Protein AF-A0A968VTI7-F1 (afdb_monomer_lite)

Radius of gyration: 11.02 Å; chains: 1; bounding box: 27×22×22 Å

Foldseek 3Di:
DPDDDQQDDDPDPVVLVVQLVVCVVVVNVVSNVSSDDPDPVDDDDDD

Secondary structure (DSSP, 8-state):
----PPPP--SSHHHHHHHHHHHHHHT-HHHHHTTS---TT------

Sequence (47 aa):
MPKARTPPIYTTPQDAAAAFYQAFEARDLDAMMATWADDEEVVCVHP

Structure (mmCIF, N/CA/C/O backbone):
data_AF-A0A968VTI7-F1
#
_entry.id   AF-A0A968VTI7-F1
#
loop_
_atom_site.group_PDB
_atom_site.id
_atom_site.type_symbol
_atom_site.label_atom_id
_atom_site.label_alt_id
_atom_site.label_comp_id
_atom_site.label_asym_id
_atom_site.label_entity_id
_atom_site.label_seq_id
_atom_site.pdbx_PDB_ins_code
_atom_site.Cartn_x
_atom_site.Cartn_y
_atom_site.Cartn_z
_atom_site.occupancy
_atom_site.B_iso_or_equiv
_atom_site.auth_seq_id
_atom_site.auth_comp_id
_atom_site.auth_asym_id
_atom_site.auth_atom_id
_atom_site.pdbx_PDB_model_num
ATOM 1 N N . MET A 1 1 ? -19.256 -10.626 0.444 1.00 43.84 1 MET A N 1
ATOM 2 C CA . MET A 1 1 ? -18.116 -10.912 -0.452 1.00 43.84 1 MET A CA 1
ATOM 3 C C . MET A 1 1 ? -17.390 -9.596 -0.662 1.00 43.84 1 MET A C 1
ATOM 5 O O . MET A 1 1 ? -18.068 -8.656 -1.072 1.00 43.84 1 MET A O 1
ATOM 9 N N . PRO A 1 2 ? -16.107 -9.459 -0.289 1.00 52.94 2 PRO A N 1
ATOM 10 C CA . PRO A 1 2 ? -15.395 -8.214 -0.531 1.00 52.94 2 PRO A CA 1
ATOM 11 C C . PRO A 1 2 ? -15.302 -8.017 -2.048 1.00 52.94 2 PRO A C 1
ATOM 13 O O . PRO A 1 2 ? -14.966 -8.934 -2.795 1.00 52.94 2 PRO A O 1
ATOM 16 N N . LYS A 1 3 ? -15.729 -6.845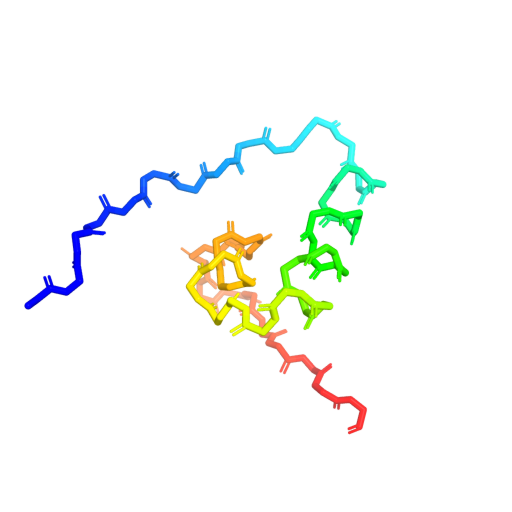 -2.513 1.00 55.91 3 LYS A N 1
ATOM 17 C CA . LYS A 1 3 ? -15.697 -6.469 -3.927 1.00 55.91 3 LYS A CA 1
ATOM 18 C C . LYS A 1 3 ? -14.231 -6.409 -4.354 1.00 55.91 3 LYS A C 1
ATOM 20 O O . LYS A 1 3 ? -13.473 -5.679 -3.719 1.00 55.91 3 LYS A O 1
ATOM 25 N N . ALA A 1 4 ? -13.850 -7.146 -5.401 1.00 54.62 4 ALA A N 1
ATOM 26 C CA . ALA A 1 4 ? -12.510 -7.056 -5.976 1.00 54.62 4 ALA A CA 1
ATOM 27 C C . ALA A 1 4 ? -12.242 -5.591 -6.352 1.00 54.62 4 ALA A C 1
ATOM 29 O O . ALA A 1 4 ? -12.890 -5.035 -7.243 1.00 54.62 4 ALA A O 1
ATOM 30 N N . ARG A 1 5 ? -11.363 -4.937 -5.594 1.00 61.78 5 ARG A N 1
ATOM 31 C CA . ARG A 1 5 ? -10.870 -3.596 -5.894 1.00 61.78 5 ARG A CA 1
ATOM 32 C C . ARG A 1 5 ? -9.616 -3.782 -6.727 1.00 61.78 5 ARG A C 1
ATOM 34 O O . ARG A 1 5 ? -8.719 -4.500 -6.304 1.00 61.78 5 ARG A O 1
ATOM 41 N N . THR A 1 6 ? -9.568 -3.162 -7.902 1.00 66.00 6 THR A N 1
ATOM 42 C CA . THR A 1 6 ? -8.327 -3.070 -8.674 1.00 66.00 6 THR A CA 1
ATOM 43 C C . THR A 1 6 ? -7.274 -2.398 -7.791 1.00 66.00 6 THR A C 1
ATOM 45 O O . THR A 1 6 ? -7.538 -1.284 -7.323 1.00 66.00 6 THR A O 1
ATOM 48 N N . PRO A 1 7 ? -6.130 -3.052 -7.529 1.00 70.62 7 PRO A N 1
ATOM 49 C CA . PRO A 1 7 ? -5.073 -2.457 -6.732 1.00 70.62 7 PRO A CA 1
ATOM 50 C C . PRO A 1 7 ? -4.581 -1.159 -7.389 1.00 70.62 7 PRO A C 1
ATOM 52 O O . PRO A 1 7 ? -4.449 -1.107 -8.618 1.00 70.62 7 PRO A O 1
ATOM 55 N N . PRO A 1 8 ? -4.344 -0.090 -6.615 1.00 79.75 8 PRO A N 1
ATOM 56 C CA . PRO A 1 8 ? -3.704 1.114 -7.124 1.00 79.75 8 PRO A CA 1
ATOM 57 C C . PRO A 1 8 ? -2.321 0.794 -7.709 1.00 79.75 8 PRO A C 1
ATOM 59 O O . PRO A 1 8 ? -1.527 0.072 -7.111 1.00 79.75 8 PRO A O 1
ATOM 62 N N . ILE A 1 9 ? -2.022 1.358 -8.882 1.00 87.44 9 ILE A N 1
ATOM 63 C CA . ILE A 1 9 ? -0.684 1.289 -9.475 1.00 87.44 9 ILE A CA 1
ATOM 64 C C . ILE A 1 9 ? 0.127 2.465 -8.938 1.00 87.44 9 ILE A C 1
ATOM 66 O O . ILE A 1 9 ? -0.165 3.620 -9.251 1.00 87.44 9 ILE A O 1
ATOM 70 N N . TYR A 1 10 ? 1.156 2.166 -8.150 1.00 91.25 10 TYR A N 1
ATOM 71 C CA . TYR A 1 10 ? 2.119 3.156 -7.676 1.00 91.25 10 TYR A CA 1
ATOM 72 C C . TYR A 1 10 ? 3.258 3.299 -8.682 1.00 91.25 10 TYR A C 1
ATOM 74 O O . TYR A 1 10 ? 3.821 2.309 -9.146 1.00 91.25 10 TYR A O 1
ATOM 82 N N . THR A 1 11 ? 3.607 4.535 -9.027 1.00 92.62 11 THR A N 1
ATOM 83 C CA . THR A 1 11 ? 4.689 4.829 -9.978 1.00 92.62 11 THR A CA 1
ATOM 84 C C . THR A 1 11 ? 6.045 4.980 -9.294 1.00 92.62 11 THR A C 1
ATOM 86 O O . THR A 1 11 ? 7.073 4.941 -9.972 1.00 92.62 11 THR A O 1
ATOM 89 N N . THR A 1 12 ? 6.066 5.123 -7.964 1.00 94.81 12 THR A N 1
ATOM 90 C CA . THR A 1 12 ? 7.285 5.141 -7.151 1.00 94.81 12 THR A CA 1
ATOM 91 C C . THR A 1 12 ? 7.130 4.278 -5.891 1.00 94.81 12 THR A C 1
ATOM 93 O O . THR A 1 12 ? 6.019 4.134 -5.370 1.00 94.81 12 THR A O 1
ATOM 96 N N . PRO A 1 13 ? 8.230 3.725 -5.347 1.00 92.44 13 PRO A N 1
ATOM 97 C CA . PRO A 1 13 ? 8.196 3.014 -4.066 1.00 92.44 13 PRO A CA 1
ATOM 98 C C . PRO A 1 13 ? 7.711 3.882 -2.895 1.00 92.44 13 PRO A C 1
ATOM 100 O O . PRO A 1 13 ? 7.069 3.383 -1.973 1.00 92.44 13 PRO A O 1
ATOM 103 N N . GLN A 1 14 ? 8.010 5.184 -2.924 1.00 96.12 14 GLN A N 1
ATOM 104 C CA . GLN A 1 14 ? 7.610 6.142 -1.895 1.00 96.12 14 GLN A CA 1
ATOM 105 C C . GLN A 1 14 ? 6.089 6.290 -1.826 1.00 96.12 14 GLN A C 1
ATOM 107 O O . GLN A 1 14 ? 5.540 6.338 -0.727 1.00 96.12 14 GLN A O 1
ATOM 112 N N . ASP A 1 15 ? 5.413 6.305 -2.977 1.00 95.06 15 ASP A N 1
ATOM 113 C CA . ASP A 1 15 ? 3.953 6.414 -3.033 1.00 95.06 15 ASP A CA 1
ATOM 114 C C . ASP A 1 15 ? 3.274 5.168 -2.447 1.00 95.06 15 ASP A C 1
ATOM 116 O O . ASP A 1 15 ? 2.307 5.289 -1.692 1.00 95.06 15 ASP A O 1
ATOM 120 N N . ALA A 1 16 ? 3.815 3.976 -2.726 1.00 93.00 16 ALA A N 1
ATOM 121 C CA . ALA A 1 16 ? 3.326 2.723 -2.147 1.00 93.00 16 ALA A CA 1
ATOM 122 C C . ALA A 1 16 ? 3.492 2.704 -0.618 1.00 93.00 16 ALA A C 1
ATOM 124 O O . ALA A 1 16 ? 2.554 2.381 0.113 1.00 93.00 16 ALA A O 1
ATOM 125 N N . ALA A 1 17 ? 4.665 3.115 -0.121 1.00 93.62 17 ALA A N 1
ATOM 126 C CA . ALA A 1 17 ? 4.936 3.191 1.312 1.00 93.62 17 ALA A CA 1
ATOM 127 C C . ALA A 1 17 ? 4.023 4.208 2.017 1.00 93.62 17 ALA A C 1
ATOM 129 O O . ALA A 1 17 ? 3.459 3.907 3.068 1.00 93.62 17 ALA A O 1
ATOM 130 N N . ALA A 1 18 ? 3.839 5.396 1.433 1.00 96.06 18 ALA A N 1
ATOM 131 C CA . ALA A 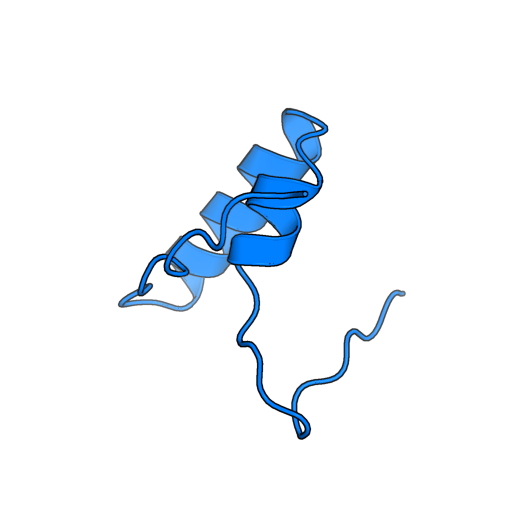1 18 ? 2.951 6.416 1.980 1.00 96.06 18 ALA A CA 1
ATOM 132 C C . ALA A 1 18 ? 1.505 5.907 2.093 1.00 96.06 18 ALA A C 1
ATOM 134 O O . ALA A 1 18 ? 0.887 6.058 3.147 1.00 96.06 18 ALA A O 1
ATOM 135 N N . ALA A 1 19 ? 0.989 5.249 1.049 1.00 94.75 19 ALA A N 1
ATOM 136 C CA . ALA A 1 19 ? -0.352 4.672 1.066 1.00 94.75 19 ALA A CA 1
ATOM 137 C C . ALA A 1 19 ? -0.513 3.580 2.137 1.00 94.75 19 ALA A C 1
ATOM 139 O O . ALA A 1 19 ? -1.539 3.540 2.818 1.00 94.75 19 ALA A O 1
ATOM 140 N N . PHE A 1 20 ? 0.506 2.736 2.335 1.00 92.88 20 PHE A N 1
ATOM 141 C CA . PHE A 1 20 ? 0.484 1.699 3.370 1.00 92.88 20 PHE A CA 1
ATOM 142 C C . PHE A 1 20 ? 0.375 2.310 4.771 1.00 92.88 20 PHE A C 1
ATOM 144 O O . PHE A 1 20 ? -0.496 1.921 5.549 1.00 92.88 20 PHE A O 1
ATOM 151 N N . TYR A 1 21 ? 1.210 3.306 5.089 1.00 95.19 21 TYR A N 1
ATOM 152 C CA . TYR A 1 21 ? 1.183 3.944 6.410 1.00 95.19 21 TYR A CA 1
ATOM 153 C C . TYR A 1 21 ? -0.097 4.748 6.655 1.00 95.19 21 TYR A C 1
ATOM 155 O O . TYR A 1 21 ? -0.631 4.711 7.761 1.00 95.19 21 TYR A O 1
ATOM 163 N N . GLN A 1 22 ? -0.649 5.398 5.629 1.00 96.50 22 GLN A N 1
ATOM 164 C CA . GLN A 1 22 ? -1.957 6.052 5.729 1.00 96.50 22 GLN A CA 1
ATOM 165 C C . GLN A 1 22 ? -3.076 5.050 6.043 1.00 96.50 22 GLN A C 1
ATOM 167 O O . GLN A 1 22 ? -3.902 5.300 6.921 1.00 96.50 22 GLN A O 1
ATOM 172 N N . ALA A 1 23 ? -3.093 3.900 5.362 1.00 95.00 23 ALA A N 1
ATOM 173 C CA . ALA A 1 23 ? -4.059 2.838 5.629 1.00 95.00 23 ALA A CA 1
ATOM 174 C C . ALA A 1 23 ? -3.892 2.250 7.040 1.00 95.00 23 ALA A C 1
ATOM 176 O O . ALA A 1 23 ? -4.882 2.011 7.736 1.00 95.00 23 ALA A O 1
ATOM 177 N N . PHE A 1 24 ? -2.646 2.081 7.491 1.00 94.44 24 PHE A N 1
ATOM 178 C CA . PHE A 1 24 ? -2.322 1.627 8.840 1.00 94.44 24 PHE A CA 1
ATOM 179 C C . PHE A 1 24 ? -2.845 2.592 9.915 1.00 94.44 24 PHE A C 1
ATOM 181 O O . PHE A 1 24 ? -3.547 2.167 10.836 1.00 94.44 24 PHE A O 1
ATOM 188 N N . GLU A 1 25 ? -2.574 3.894 9.781 1.00 97.56 25 GLU A N 1
ATOM 189 C CA . GLU A 1 25 ? -3.079 4.929 10.695 1.00 97.56 25 GLU A CA 1
ATOM 190 C C . GLU A 1 25 ? -4.613 4.976 10.720 1.00 97.56 25 GLU A C 1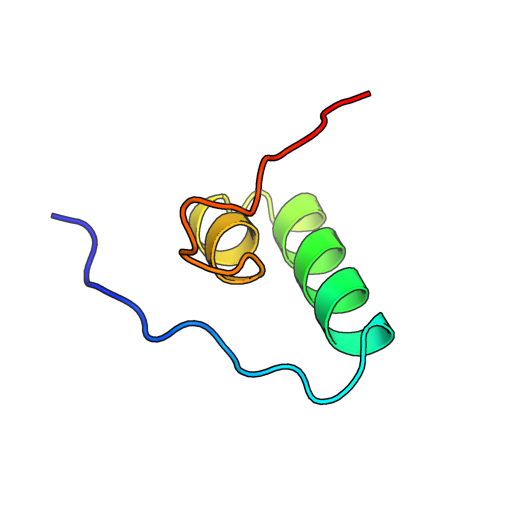
ATOM 192 O O . GLU A 1 25 ? -5.221 5.118 11.786 1.00 97.56 25 GLU A O 1
ATOM 197 N N . ALA A 1 26 ? -5.246 4.783 9.560 1.00 97.12 26 ALA A N 1
ATOM 198 C CA . ALA A 1 26 ? -6.697 4.722 9.415 1.00 97.12 26 ALA A CA 1
ATOM 199 C C . ALA A 1 26 ? -7.323 3.410 9.924 1.00 97.12 26 ALA A C 1
ATOM 201 O O . ALA A 1 26 ? -8.548 3.323 10.027 1.00 97.12 26 ALA A O 1
ATOM 202 N N . ARG A 1 27 ? -6.509 2.397 10.263 1.00 96.75 27 ARG A N 1
ATOM 203 C CA . ARG A 1 27 ? -6.951 1.032 10.603 1.00 96.75 27 ARG A CA 1
ATOM 204 C C . ARG A 1 27 ? -7.786 0.385 9.489 1.00 96.75 27 ARG A C 1
ATOM 206 O O . ARG A 1 27 ? -8.687 -0.407 9.768 1.00 96.75 27 ARG A O 1
ATOM 213 N N . ASP A 1 28 ? -7.491 0.720 8.236 1.00 94.94 28 ASP A N 1
ATOM 214 C CA . ASP A 1 28 ? -8.164 0.173 7.059 1.00 94.94 28 ASP A CA 1
ATOM 215 C C . ASP A 1 28 ? -7.349 -0.994 6.497 1.00 94.94 28 ASP A C 1
ATOM 217 O O . ASP A 1 28 ? -6.416 -0.819 5.710 1.00 94.94 28 ASP A O 1
ATOM 221 N N . LEU A 1 29 ? -7.707 -2.206 6.927 1.00 90.81 29 LEU A N 1
ATOM 222 C CA . LEU A 1 29 ? -7.038 -3.431 6.492 1.00 90.81 29 LEU A CA 1
ATOM 223 C C . LEU A 1 29 ? -7.151 -3.644 4.981 1.00 90.81 29 LEU A C 1
ATOM 225 O O . LEU A 1 29 ? -6.197 -4.099 4.356 1.00 90.81 29 LEU A O 1
ATOM 229 N N . ASP A 1 30 ? -8.292 -3.313 4.383 1.00 90.69 30 ASP A N 1
ATOM 230 C CA . ASP A 1 30 ? -8.480 -3.549 2.959 1.00 90.69 30 ASP A CA 1
ATOM 231 C C . ASP A 1 30 ? -7.630 -2.585 2.123 1.00 90.69 30 ASP A C 1
ATOM 233 O O . ASP A 1 30 ? -7.062 -2.984 1.107 1.00 90.69 30 ASP A O 1
ATOM 237 N N . ALA A 1 31 ? -7.534 -1.317 2.537 1.00 90.69 31 ALA A N 1
ATOM 238 C CA . ALA A 1 31 ? -6.635 -0.356 1.903 1.00 90.69 31 ALA A CA 1
ATOM 239 C C . ALA A 1 31 ? -5.169 -0.759 2.093 1.00 90.69 31 ALA A C 1
ATOM 241 O O . ALA A 1 31 ? -4.381 -0.632 1.159 1.00 90.69 31 ALA A O 1
ATOM 242 N N . MET A 1 32 ? -4.823 -1.301 3.264 1.00 91.00 32 MET A N 1
ATOM 243 C CA . MET A 1 32 ? -3.479 -1.794 3.546 1.00 91.00 32 MET A CA 1
ATOM 244 C C . MET A 1 32 ? -3.126 -3.000 2.667 1.00 91.00 32 MET A C 1
ATOM 246 O O . MET A 1 32 ? -2.025 -3.065 2.141 1.00 91.00 32 MET A O 1
ATOM 250 N N . MET A 1 33 ? -4.060 -3.928 2.447 1.00 89.00 33 MET A N 1
ATOM 251 C CA . MET A 1 33 ? -3.877 -5.064 1.533 1.00 89.00 33 MET A CA 1
ATOM 252 C C . MET A 1 33 ? -3.734 -4.615 0.075 1.00 89.00 33 MET A C 1
ATOM 254 O O . MET A 1 33 ? -2.940 -5.180 -0.668 1.00 89.00 33 MET A O 1
ATOM 258 N N . ALA A 1 34 ? -4.464 -3.573 -0.333 1.00 90.12 34 ALA A N 1
ATOM 259 C CA . ALA A 1 34 ? -4.423 -3.058 -1.700 1.00 90.12 34 ALA A CA 1
ATOM 260 C C . ALA A 1 34 ? -3.067 -2.443 -2.092 1.00 90.12 34 ALA A C 1
ATOM 262 O O . ALA A 1 34 ? -2.834 -2.224 -3.279 1.00 90.12 34 ALA A O 1
ATOM 263 N N . THR A 1 35 ? -2.176 -2.163 -1.133 1.00 90.12 35 THR A N 1
ATOM 264 C CA . THR A 1 35 ? -0.825 -1.671 -1.443 1.00 90.12 35 THR A CA 1
ATOM 265 C C . THR A 1 35 ? 0.125 -2.770 -1.912 1.00 90.12 35 THR A C 1
ATOM 267 O O . THR A 1 35 ? 1.221 -2.467 -2.379 1.00 90.12 35 THR A O 1
ATOM 270 N N . TRP A 1 36 ? -0.261 -4.036 -1.745 1.00 86.38 36 TRP A N 1
ATOM 271 C CA . TRP A 1 36 ? 0.549 -5.197 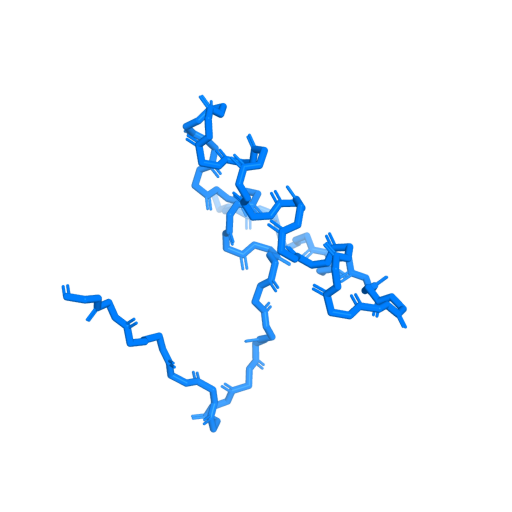-2.090 1.00 86.38 36 TRP A CA 1
ATOM 272 C C . TRP A 1 36 ? 0.182 -5.731 -3.473 1.00 86.38 36 TRP A C 1
ATOM 274 O O . TRP A 1 36 ? -0.969 -5.656 -3.906 1.00 86.38 36 TRP A O 1
ATOM 284 N N . ALA A 1 37 ? 1.179 -6.280 -4.167 1.00 85.31 37 ALA A N 1
ATOM 285 C CA . ALA A 1 37 ? 0.944 -7.044 -5.382 1.00 85.31 37 ALA A CA 1
ATOM 286 C C . ALA A 1 37 ? 0.305 -8.396 -5.030 1.00 85.31 37 ALA A C 1
ATOM 288 O O . ALA A 1 37 ? 0.715 -9.041 -4.067 1.00 85.31 37 ALA A O 1
ATOM 289 N N . ASP A 1 38 ? -0.673 -8.818 -5.829 1.00 82.38 38 ASP A N 1
ATOM 290 C CA . ASP A 1 38 ? -1.287 -10.150 -5.758 1.00 82.38 38 ASP A CA 1
ATOM 291 C C . ASP A 1 38 ? -0.453 -11.127 -6.604 1.00 82.38 38 ASP A C 1
ATOM 293 O O . ASP A 1 38 ? -0.859 -11.550 -7.686 1.00 82.38 38 ASP A O 1
ATOM 297 N N . ASP A 1 39 ? 0.786 -11.355 -6.166 1.00 85.44 39 ASP A N 1
ATOM 298 C CA . ASP A 1 39 ? 1.774 -12.205 -6.832 1.00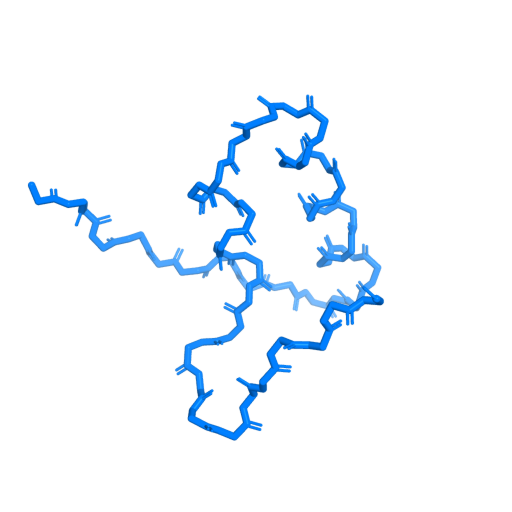 85.44 39 ASP A CA 1
ATOM 299 C C . ASP A 1 39 ? 2.270 -13.272 -5.848 1.00 85.44 39 ASP A C 1
ATOM 301 O O . ASP A 1 39 ? 2.640 -12.963 -4.714 1.00 85.44 39 ASP A O 1
ATOM 305 N N . GLU A 1 40 ? 2.270 -14.532 -6.281 1.00 83.12 40 GLU A N 1
ATOM 306 C CA . GLU A 1 40 ? 2.639 -15.693 -5.465 1.00 83.12 40 GLU A CA 1
ATOM 307 C C . GLU A 1 40 ? 4.112 -15.672 -5.020 1.00 83.12 40 GLU A C 1
ATOM 309 O O . GLU A 1 40 ? 4.469 -16.328 -4.039 1.00 83.12 40 GLU A O 1
ATOM 314 N N . GLU A 1 41 ? 4.968 -14.903 -5.699 1.00 87.00 41 GLU A N 1
ATOM 315 C CA . GLU A 1 41 ? 6.369 -14.710 -5.311 1.00 87.00 41 GLU A CA 1
ATOM 316 C C . GLU A 1 41 ? 6.553 -13.624 -4.234 1.00 87.00 41 GLU A C 1
ATOM 318 O O . GLU A 1 41 ? 7.625 -13.516 -3.629 1.00 87.00 41 GLU A O 1
ATOM 323 N N . VAL A 1 42 ? 5.520 -12.821 -3.956 1.00 82.25 42 VAL A N 1
ATOM 324 C CA . VAL A 1 42 ? 5.573 -11.731 -2.977 1.00 82.25 42 VAL A CA 1
ATOM 325 C C . VAL A 1 42 ? 5.049 -12.215 -1.629 1.00 82.25 42 VAL A C 1
ATOM 327 O O . VAL A 1 42 ? 3.861 -12.461 -1.437 1.00 82.25 42 VAL A O 1
ATOM 330 N N . VAL A 1 43 ? 5.947 -12.301 -0.646 1.00 79.88 43 VAL A N 1
ATOM 331 C CA . VAL A 1 43 ? 5.606 -12.691 0.728 1.00 79.88 43 VAL A CA 1
ATOM 332 C C . VAL A 1 43 ? 5.755 -11.524 1.692 1.00 79.88 43 VAL A C 1
ATOM 334 O O . VAL A 1 43 ? 6.716 -10.754 1.644 1.00 79.88 43 VAL A O 1
ATOM 337 N N . CYS A 1 44 ? 4.800 -11.409 2.610 1.00 71.69 44 CYS A N 1
ATOM 338 C CA . CYS A 1 44 ? 4.846 -10.407 3.661 1.00 71.69 44 CYS A CA 1
ATOM 339 C C . CYS A 1 44 ? 5.806 -10.876 4.763 1.00 71.69 44 CYS A C 1
ATOM 341 O O . CYS A 1 44 ? 5.580 -11.915 5.386 1.00 71.69 44 CYS A O 1
ATOM 343 N N . VAL A 1 45 ? 6.874 -10.116 5.011 1.00 72.88 45 VAL A N 1
ATOM 344 C CA . VAL A 1 45 ? 7.763 -10.340 6.158 1.00 72.88 45 VAL A CA 1
ATOM 345 C C . VAL A 1 45 ? 7.393 -9.328 7.230 1.00 72.88 45 VAL A C 1
ATOM 347 O O . VAL A 1 45 ? 7.771 -8.159 7.154 1.00 72.88 45 VAL A O 1
ATOM 350 N N . HIS A 1 46 ? 6.625 -9.773 8.222 1.00 59.78 46 HIS A N 1
ATOM 351 C CA . HIS A 1 46 ? 6.439 -8.983 9.431 1.00 59.78 46 HIS A CA 1
ATOM 352 C C . HIS A 1 46 ? 7.734 -9.015 10.264 1.00 59.78 46 H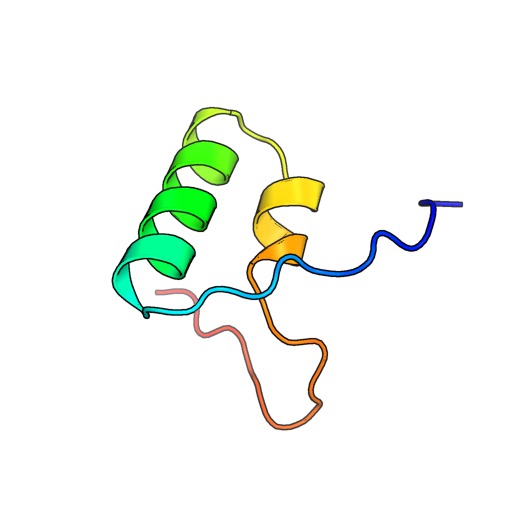IS A C 1
ATOM 354 O O . HIS A 1 46 ? 8.358 -10.078 10.334 1.00 59.78 46 HIS A O 1
ATOM 360 N N . PRO A 1 47 ? 8.149 -7.884 10.869 1.00 63.72 47 PRO A N 1
ATOM 361 C CA . PRO A 1 47 ? 9.171 -7.888 11.913 1.00 63.72 47 PRO A CA 1
ATOM 362 C C . PRO A 1 47 ? 8.825 -8.831 13.068 1.00 63.72 47 PRO A C 1
ATOM 364 O O . PRO A 1 47 ? 7.617 -8.946 13.391 1.00 63.72 47 PRO A O 1
#

pLDDT: mean 83.94, std 13.92, range [43.84, 97.56]